Protein AF-A0AAD9IJ47-F1 (afdb_monomer)

Mean predicted aligned error: 5.25 Å

Solvent-accessible surface area (backbone atoms only — not comparable to full-atom values): 8311 Å² total; per-residue (Å²): 132,87,78,76,78,83,51,72,69,57,53,52,51,50,54,53,40,53,49,51,49,51,56,53,50,53,39,41,75,72,69,47,84,72,75,66,75,76,47,69,85,30,87,42,44,29,94,63,70,62,48,72,69,56,49,51,53,29,62,74,66,59,40,72,73,45,51,52,67,64,9,14,35,66,68,54,42,49,54,47,51,53,51,53,47,46,38,55,77,63,47,16,74,37,69,65,27,46,42,40,30,74,72,70,64,36,56,67,44,74,41,98,86,67,22,34,35,46,58,74,60,78,68,57,79,77,44,97,78,86,82,91,73,83,67,94,69,60,72,52

pLDDT: mean 90.76, std 8.67, range [43.16, 98.06]

Sequence (140 aa):
METQPPSADHIQSIQARDKFARELFARIDAGESPDLDQLRGVSGVRFEPTSWEELCSVIEDGSPEALARLGRSPMALKHYWDDLHRIKTELFVSMTDNLYARIFKLPTEAAEDGRERAIVPAEFHDKETIVWKANDYPYW

Secondary structure (DSSP, 8-state):
---PPPPHHHHHHHHHHHHHHHHHHHHHHTT----GGGGTTSTTB-SSPPPHHHHHHHHHH--HHHHTT--B-HHHHHHHHHHHHHIIIIIBS-HHHHHHHHTT---EEE-TTS-EEE---GGGTTS--------SS---

Radius of gyration: 18.35 Å; Cα contacts (8 Å, |Δi|>4): 137; chains: 1; bounding box: 40×39×40 Å

Organism: Prototheca wickerhamii (NCBI:txid3111)

Foldseek 3Di:
DDDDDDDPVRVVVLVVLVVVLVVVLVCVVVVDDDDPCVNVPHFQEDADAQDPVLVVVLVVVVDPVSVSVQHAHSVLVSVVVVVVCCCCPPAAVDVVQVCCCVFVVADWDQDPVRHTGGDDDPCNVVDDDDTDDDDPRHTD

Structure (mmCIF, N/CA/C/O backbone):
data_AF-A0AAD9IJ47-F1
#
_entry.id   AF-A0AAD9IJ47-F1
#
loop_
_atom_site.group_PDB
_atom_site.id
_atom_site.type_symbol
_atom_site.label_atom_id
_atom_site.label_alt_id
_atom_site.label_comp_id
_atom_site.label_asym_id
_atom_site.label_entity_id
_atom_site.label_seq_id
_atom_site.pdbx_PDB_ins_code
_atom_site.Cartn_x
_atom_site.Cartn_y
_atom_site.Cartn_z
_atom_site.occupancy
_atom_site.B_iso_or_equiv
_atom_site.auth_seq_id
_atom_site.auth_comp_id
_atom_site.auth_asym_id
_atom_site.auth_atom_id
_atom_site.pdbx_PDB_model_num
ATOM 1 N N . MET A 1 1 ? -22.842 -14.277 -7.985 1.00 43.94 1 MET A N 1
ATOM 2 C CA . MET A 1 1 ? -23.431 -13.146 -7.243 1.00 43.94 1 MET A CA 1
ATOM 3 C C . MET A 1 1 ? -22.858 -11.892 -7.879 1.00 43.94 1 MET A C 1
ATOM 5 O O . MET A 1 1 ? -21.651 -11.715 -7.809 1.00 43.94 1 MET A O 1
ATOM 9 N N . GLU A 1 2 ? -23.648 -11.132 -8.636 1.00 43.16 2 GLU A N 1
ATOM 10 C CA . GLU A 1 2 ? -23.153 -9.903 -9.274 1.00 43.16 2 GLU A CA 1
ATOM 11 C C . GLU A 1 2 ? -23.058 -8.809 -8.207 1.00 43.16 2 GLU A C 1
ATOM 13 O O . GLU A 1 2 ? -24.073 -8.364 -7.674 1.00 43.16 2 GLU A O 1
ATOM 18 N N . THR A 1 3 ? -21.838 -8.416 -7.841 1.00 58.44 3 THR A N 1
ATOM 19 C CA . THR A 1 3 ? -21.615 -7.266 -6.962 1.00 58.44 3 THR A CA 1
ATOM 20 C C . THR A 1 3 ? -21.948 -5.995 -7.733 1.00 58.44 3 THR A C 1
ATOM 22 O O . THR A 1 3 ? -21.272 -5.671 -8.712 1.00 58.44 3 THR A O 1
ATOM 25 N N . GLN A 1 4 ? -22.989 -5.274 -7.311 1.00 63.47 4 GLN A N 1
ATOM 26 C CA . GLN A 1 4 ? -23.229 -3.933 -7.835 1.00 63.47 4 GLN A CA 1
ATOM 27 C C . GLN A 1 4 ? -22.023 -3.044 -7.505 1.00 63.47 4 GLN A C 1
ATOM 29 O O . GLN A 1 4 ? -21.496 -3.122 -6.392 1.00 63.47 4 GLN A O 1
ATOM 34 N N . PRO A 1 5 ? -21.564 -2.208 -8.451 1.00 69.88 5 PRO A N 1
ATOM 35 C CA . PRO A 1 5 ? -20.486 -1.278 -8.171 1.00 69.88 5 PRO A CA 1
ATOM 36 C C . PRO A 1 5 ? -20.914 -0.297 -7.068 1.00 69.88 5 PRO A C 1
ATOM 38 O O . PRO A 1 5 ? -22.093 0.069 -6.997 1.00 69.88 5 PRO A O 1
ATOM 41 N N . PRO A 1 6 ? -19.976 0.150 -6.217 1.00 73.56 6 PRO A N 1
ATOM 42 C CA . PRO A 1 6 ? -20.276 1.123 -5.178 1.00 73.56 6 PRO A CA 1
ATOM 43 C C . PRO A 1 6 ? -20.849 2.409 -5.784 1.00 73.56 6 PRO A C 1
ATOM 45 O O . PRO A 1 6 ? -20.432 2.849 -6.859 1.00 73.56 6 PRO A O 1
ATOM 48 N N . SER A 1 7 ? -21.803 3.027 -5.084 1.00 81.81 7 SER A N 1
ATOM 49 C CA . SER A 1 7 ? -22.394 4.291 -5.524 1.00 81.81 7 SER A CA 1
ATOM 50 C C . SER A 1 7 ? -21.354 5.418 -5.543 1.00 81.81 7 SER A C 1
ATOM 52 O O . SER A 1 7 ? -20.368 5.398 -4.802 1.00 81.81 7 SER A O 1
ATOM 54 N N . ALA A 1 8 ? -21.589 6.442 -6.368 1.00 80.56 8 ALA A N 1
ATOM 55 C CA . ALA A 1 8 ? -20.713 7.613 -6.439 1.00 80.56 8 ALA A CA 1
ATOM 56 C C . ALA A 1 8 ? -20.549 8.303 -5.069 1.00 80.56 8 ALA A C 1
ATOM 58 O O . ALA A 1 8 ? -19.436 8.675 -4.700 1.00 80.56 8 ALA A O 1
ATOM 59 N N . ASP A 1 9 ? -21.629 8.389 -4.287 1.00 80.25 9 ASP A N 1
ATOM 60 C CA . ASP A 1 9 ? -21.614 8.960 -2.935 1.00 80.25 9 ASP A CA 1
ATOM 61 C C . ASP A 1 9 ? -20.731 8.146 -1.978 1.00 80.25 9 ASP A C 1
ATOM 63 O O . ASP A 1 9 ? -19.990 8.703 -1.164 1.00 80.25 9 ASP A O 1
ATOM 67 N N . HIS A 1 10 ? -20.757 6.815 -2.102 1.00 76.38 10 HIS A N 1
ATOM 68 C CA . HIS A 1 10 ? -19.907 5.929 -1.312 1.00 76.38 10 HIS A CA 1
ATOM 69 C C . HIS A 1 10 ? -18.422 6.126 -1.647 1.00 76.38 10 HIS A C 1
ATOM 71 O O . HIS A 1 10 ? -17.593 6.255 -0.745 1.00 76.38 10 HIS A O 1
ATOM 77 N N . ILE A 1 11 ? -18.087 6.232 -2.937 1.00 79.94 11 ILE A N 1
ATOM 78 C CA . ILE A 1 11 ? -16.715 6.492 -3.398 1.00 79.94 11 ILE A CA 1
ATOM 79 C C . ILE A 1 11 ? -16.213 7.844 -2.877 1.00 79.94 11 ILE A C 1
ATOM 81 O O . ILE A 1 11 ? -15.107 7.922 -2.341 1.00 79.94 11 ILE A O 1
ATOM 85 N N . GLN A 1 12 ? -17.023 8.902 -2.984 1.00 80.69 12 GLN A N 1
ATOM 86 C CA . GLN A 1 12 ? -16.654 10.230 -2.485 1.00 80.69 12 GLN A CA 1
ATOM 87 C C . GLN A 1 12 ? -16.429 10.232 -0.970 1.00 80.69 12 GLN A C 1
ATOM 89 O O . GLN A 1 12 ? -15.487 10.859 -0.486 1.00 80.69 12 GLN A O 1
ATOM 94 N N . SER A 1 13 ? -17.251 9.496 -0.214 1.00 79.19 13 SER A N 1
ATOM 95 C CA . SER A 1 13 ? -17.083 9.359 1.235 1.00 79.19 13 SER A CA 1
ATOM 96 C C . SER A 1 13 ? -15.749 8.705 1.605 1.00 79.19 13 SER A C 1
ATOM 98 O O . SER A 1 13 ? -15.061 9.195 2.503 1.00 79.19 13 SER A O 1
ATOM 100 N N . ILE A 1 14 ? -15.351 7.643 0.896 1.00 80.12 14 ILE A N 1
ATOM 101 C CA . ILE A 1 14 ? -14.050 6.988 1.098 1.00 80.12 14 ILE A CA 1
ATOM 102 C C . ILE A 1 14 ? -12.915 7.962 0.781 1.00 80.12 14 ILE A C 1
ATOM 104 O O . ILE A 1 14 ? -12.031 8.165 1.609 1.00 80.12 14 ILE A O 1
ATOM 108 N N . GLN A 1 15 ? -12.973 8.631 -0.373 1.00 84.12 15 GLN A N 1
ATOM 109 C CA . GLN A 1 15 ? -11.944 9.589 -0.786 1.00 84.12 15 GLN A CA 1
ATOM 110 C C . GLN A 1 15 ? -11.780 10.741 0.213 1.00 84.12 15 GLN A C 1
ATOM 112 O O . GLN A 1 15 ? -10.657 11.154 0.500 1.00 84.12 15 GLN A O 1
ATOM 117 N N . ALA A 1 16 ? -12.882 11.248 0.771 1.00 84.56 16 ALA A N 1
ATOM 118 C CA . ALA A 1 16 ? -12.843 12.290 1.790 1.00 84.56 16 ALA A CA 1
ATOM 119 C C . ALA A 1 16 ? -12.167 11.809 3.086 1.00 84.56 16 ALA A C 1
ATOM 121 O O . ALA A 1 16 ? -11.353 12.534 3.657 1.00 84.56 16 ALA A O 1
ATOM 122 N N . ARG A 1 17 ? -12.459 10.578 3.529 1.00 84.62 17 ARG A N 1
ATOM 123 C CA . ARG A 1 17 ? -11.834 9.971 4.719 1.00 84.62 17 ARG A CA 1
ATOM 124 C C . ARG A 1 17 ? -10.346 9.707 4.516 1.00 84.62 17 ARG A C 1
ATOM 126 O O . ARG A 1 17 ? -9.551 10.003 5.404 1.00 84.62 17 ARG A O 1
ATOM 133 N N . ASP A 1 18 ? -9.962 9.220 3.342 1.00 86.75 18 ASP A N 1
ATOM 134 C CA . ASP A 1 18 ? -8.557 8.990 3.003 1.00 86.75 18 ASP A CA 1
ATOM 135 C C . ASP A 1 18 ? -7.780 10.308 2.939 1.00 86.75 18 ASP A C 1
ATOM 137 O O . ASP A 1 18 ? -6.650 10.392 3.423 1.00 86.75 18 ASP A O 1
ATOM 141 N N . LYS A 1 19 ? -8.392 11.363 2.384 1.00 90.25 19 LYS A N 1
ATOM 142 C CA . LYS A 1 19 ? -7.810 12.709 2.380 1.00 90.25 19 LYS A CA 1
ATOM 143 C C . LYS A 1 19 ? -7.581 13.214 3.805 1.00 90.25 19 LYS A C 1
ATOM 145 O O . LYS A 1 19 ? -6.475 13.650 4.111 1.00 90.25 19 LYS A O 1
ATOM 150 N N . PHE A 1 20 ? -8.585 13.096 4.672 1.00 92.19 20 PHE A N 1
ATOM 151 C CA . PHE A 1 20 ? -8.467 13.469 6.081 1.00 92.19 20 PHE A CA 1
ATOM 152 C C . PHE A 1 20 ? -7.325 12.717 6.783 1.00 92.19 20 PHE A C 1
ATOM 154 O O . PHE A 1 20 ? -6.501 13.325 7.464 1.00 92.19 20 PHE A O 1
ATOM 161 N N . ALA A 1 21 ? -7.218 11.403 6.569 1.00 93.00 21 ALA A N 1
ATOM 162 C CA . ALA A 1 21 ? -6.145 10.606 7.155 1.00 93.00 21 ALA A CA 1
ATOM 163 C C . ALA A 1 21 ? -4.753 11.059 6.690 1.00 93.00 21 ALA A C 1
ATOM 165 O O . ALA A 1 21 ? -3.837 11.172 7.503 1.00 93.00 21 ALA A O 1
ATOM 166 N N . ARG A 1 22 ? -4.599 11.391 5.401 1.00 93.31 22 ARG A N 1
ATOM 167 C CA . ARG A 1 22 ? -3.346 11.939 4.855 1.00 93.31 22 ARG A CA 1
ATOM 168 C C . ARG A 1 22 ? -2.981 13.286 5.470 1.00 93.31 22 ARG A C 1
ATOM 170 O O . ARG A 1 22 ? -1.814 13.506 5.772 1.00 93.31 22 ARG A O 1
ATOM 177 N N . GLU A 1 23 ? -3.954 14.168 5.674 1.00 94.81 23 GLU A N 1
ATOM 178 C CA . GLU A 1 23 ? -3.733 15.458 6.341 1.00 94.81 23 GLU A CA 1
ATOM 179 C C . GLU A 1 23 ? -3.269 15.260 7.790 1.00 94.81 23 GLU A C 1
ATOM 181 O O . GLU A 1 23 ? -2.335 15.922 8.242 1.00 94.81 23 GLU A O 1
ATOM 186 N N . LEU A 1 24 ? -3.866 14.305 8.506 1.00 95.69 24 LEU A N 1
ATOM 187 C CA . LEU A 1 24 ? -3.464 13.970 9.869 1.00 95.69 24 LEU A CA 1
ATOM 188 C C . LEU A 1 24 ? -2.042 13.389 9.911 1.00 95.69 24 LEU A C 1
ATOM 190 O O . LEU A 1 24 ? -1.237 13.796 10.745 1.00 95.69 24 LEU A O 1
ATOM 194 N N . PHE A 1 25 ? -1.696 12.505 8.975 1.00 95.88 25 PHE A N 1
ATOM 195 C CA . PHE A 1 25 ? -0.343 11.962 8.843 1.00 95.88 25 PHE A CA 1
ATOM 196 C C . PHE A 1 25 ? 0.704 13.024 8.489 1.00 95.88 25 PHE A C 1
ATOM 198 O O . PHE A 1 25 ? 1.792 12.998 9.059 1.00 95.88 25 PHE A O 1
ATOM 205 N N . ALA A 1 26 ? 0.375 13.996 7.636 1.00 95.44 26 ALA A N 1
ATOM 206 C CA . ALA A 1 26 ? 1.279 15.100 7.310 1.00 95.44 26 ALA A CA 1
ATOM 207 C C . ALA A 1 26 ? 1.624 15.957 8.542 1.00 95.44 26 ALA A C 1
ATOM 209 O O . ALA A 1 26 ? 2.748 16.436 8.678 1.00 95.44 26 ALA A O 1
ATOM 210 N N . ARG A 1 27 ? 0.681 16.115 9.478 1.00 96.25 27 ARG A N 1
ATOM 211 C CA . ARG A 1 27 ? 0.933 16.796 10.758 1.00 96.25 27 ARG A CA 1
ATOM 212 C C . ARG A 1 27 ? 1.906 16.014 11.640 1.00 96.25 27 ARG A C 1
ATOM 214 O O . ARG A 1 27 ? 2.771 16.619 12.265 1.00 96.25 27 ARG A O 1
ATOM 221 N N . ILE A 1 28 ? 1.811 14.681 11.650 1.00 94.81 28 ILE A N 1
ATOM 222 C CA . ILE A 1 28 ? 2.789 13.820 12.339 1.00 94.81 28 ILE A CA 1
ATOM 223 C C . ILE A 1 28 ? 4.188 14.034 11.750 1.00 94.81 28 ILE A C 1
ATOM 225 O O . ILE A 1 28 ? 5.145 14.202 12.501 1.00 94.81 28 ILE A O 1
ATOM 229 N N . ASP A 1 29 ? 4.308 14.090 10.421 1.00 95.12 29 ASP A N 1
ATOM 230 C CA . ASP A 1 29 ? 5.594 14.338 9.749 1.00 95.12 29 ASP A CA 1
ATOM 231 C C . ASP A 1 29 ? 6.167 15.728 10.046 1.00 95.12 29 ASP A C 1
ATOM 233 O O . ASP A 1 29 ? 7.384 15.899 10.108 1.00 95.12 29 ASP A O 1
ATOM 237 N N . ALA A 1 30 ? 5.303 16.714 10.301 1.00 96.38 30 ALA A N 1
ATOM 238 C CA . ALA A 1 30 ? 5.697 18.040 10.773 1.00 96.38 30 ALA A CA 1
ATOM 239 C C . ALA A 1 30 ? 6.131 18.066 12.257 1.00 96.38 30 ALA A C 1
ATOM 241 O O . ALA A 1 30 ? 6.482 19.127 12.775 1.00 96.38 30 ALA A O 1
ATOM 242 N N . GLY A 1 31 ? 6.124 16.920 12.946 1.00 95.19 31 GLY A N 1
ATOM 243 C CA . GLY A 1 31 ? 6.489 16.795 14.357 1.00 95.19 31 GLY A CA 1
ATOM 244 C C . GLY A 1 31 ? 5.349 17.109 15.328 1.00 95.19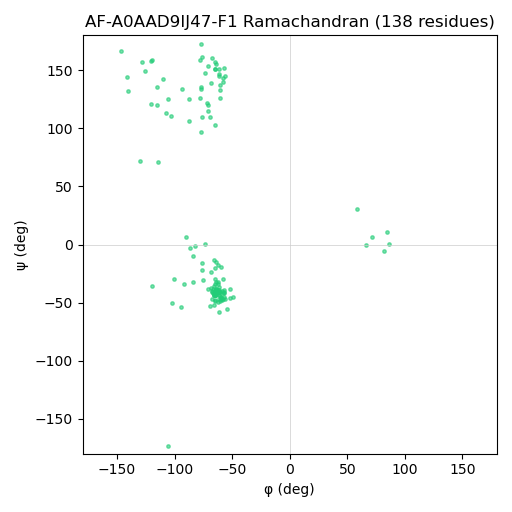 31 GLY A C 1
ATOM 245 O O . GLY A 1 31 ? 5.591 17.231 16.530 1.00 95.19 31 GLY A O 1
ATOM 246 N N . GLU A 1 32 ? 4.112 17.244 14.846 1.00 96.12 32 GLU A N 1
ATOM 247 C CA . GLU A 1 32 ? 2.947 17.377 15.719 1.00 96.12 32 GLU A CA 1
ATOM 248 C C . GLU A 1 32 ? 2.553 16.023 16.332 1.00 96.12 32 GLU A C 1
ATOM 250 O O . GLU A 1 32 ? 2.887 14.951 15.831 1.00 96.12 32 GLU A O 1
ATOM 255 N N . SER A 1 33 ? 1.779 16.062 17.418 1.00 92.75 33 SER A N 1
ATOM 256 C CA . SER A 1 33 ? 1.157 14.878 18.029 1.00 92.75 33 SER A CA 1
ATOM 257 C C . SER A 1 33 ? -0.368 14.966 17.913 1.00 92.75 33 SER A C 1
ATOM 259 O O . SER A 1 33 ? -1.038 15.262 18.905 1.00 92.75 33 SER A O 1
ATOM 261 N N . PRO A 1 34 ? -0.937 14.807 16.701 1.00 92.06 34 PRO A N 1
ATOM 262 C CA . PRO A 1 34 ? -2.380 14.818 16.521 1.00 92.06 34 PRO A CA 1
ATOM 263 C C . PRO A 1 34 ? -3.026 13.622 17.226 1.00 92.06 34 PRO A C 1
ATOM 265 O O . PRO A 1 34 ? -2.431 12.553 17.354 1.00 92.06 34 PRO A O 1
ATOM 268 N N . ASP A 1 35 ? -4.272 13.803 17.652 1.00 94.62 35 ASP A N 1
ATOM 269 C CA . ASP A 1 35 ? -5.071 12.723 18.217 1.00 94.62 35 ASP A CA 1
ATOM 270 C C . ASP A 1 35 ? -5.438 11.708 17.123 1.00 94.62 35 ASP A C 1
ATOM 272 O O . ASP A 1 35 ? -6.227 11.995 16.217 1.00 94.62 35 ASP A O 1
ATOM 276 N N . LEU A 1 36 ? -4.830 10.522 17.207 1.00 93.81 36 LEU A N 1
ATOM 277 C CA . LEU A 1 36 ? -5.028 9.451 16.240 1.00 93.81 36 LEU A CA 1
ATOM 278 C C . LEU A 1 36 ? -6.436 8.863 16.309 1.00 93.81 36 LEU A C 1
ATOM 280 O O . LEU A 1 36 ? -6.877 8.348 15.287 1.00 93.81 36 LEU A O 1
ATOM 284 N N . ASP A 1 37 ? -7.165 8.964 17.430 1.00 94.44 37 ASP A N 1
ATOM 285 C CA . ASP A 1 37 ? -8.526 8.414 17.551 1.00 94.44 37 ASP A CA 1
ATOM 286 C C . ASP A 1 37 ? -9.497 9.015 16.521 1.00 94.44 37 ASP A C 1
ATOM 288 O O . ASP A 1 37 ? -10.498 8.389 16.164 1.00 94.44 37 ASP A O 1
ATOM 292 N N . GLN A 1 38 ? -9.163 10.175 15.951 1.00 92.94 38 GLN A N 1
ATOM 293 C CA . GLN A 1 38 ? -9.899 10.782 14.840 1.00 92.94 38 GLN A CA 1
ATOM 294 C C . GLN A 1 38 ? -9.893 9.927 13.561 1.00 92.94 38 GLN A C 1
ATOM 296 O O . GLN A 1 38 ? -10.733 10.123 12.687 1.00 92.94 38 GLN A O 1
ATOM 301 N N . LEU A 1 39 ? -8.979 8.958 13.439 1.00 92.44 39 LEU A N 1
ATOM 302 C CA . LEU A 1 39 ? -8.908 8.025 12.311 1.00 92.44 39 LEU A CA 1
ATOM 303 C C . LEU A 1 39 ? -9.879 6.839 12.437 1.00 92.44 39 LEU A C 1
ATOM 305 O O . LEU A 1 39 ? -9.925 5.982 11.551 1.00 92.44 39 LEU A O 1
ATOM 309 N N . ARG A 1 40 ? -10.662 6.741 13.518 1.00 89.88 40 ARG A N 1
ATOM 310 C CA . ARG A 1 40 ? -11.666 5.677 13.661 1.00 89.88 40 ARG A CA 1
ATOM 311 C C . ARG A 1 40 ? -12.702 5.760 12.536 1.00 89.88 40 ARG A C 1
ATOM 313 O O . ARG A 1 40 ? -13.322 6.793 12.310 1.00 89.88 40 ARG A O 1
ATOM 320 N N . GLY A 1 41 ? -12.893 4.645 11.830 1.00 83.25 41 GLY A N 1
ATOM 321 C CA . GLY A 1 41 ? -13.800 4.557 10.679 1.00 83.25 41 GLY A CA 1
ATOM 322 C C . GLY A 1 41 ? -13.184 4.975 9.336 1.00 83.25 41 GLY A C 1
ATOM 323 O O . GLY A 1 41 ? -13.873 4.912 8.314 1.00 83.25 41 GLY A O 1
ATOM 324 N N . VAL A 1 42 ? -11.905 5.368 9.308 1.00 86.75 42 VAL A N 1
ATOM 325 C CA . VAL A 1 42 ? -11.128 5.456 8.062 1.00 86.75 42 VAL A CA 1
ATOM 326 C C . VAL A 1 42 ? -10.895 4.045 7.519 1.00 86.75 42 VAL A C 1
ATOM 328 O O . VAL A 1 42 ? -10.627 3.107 8.273 1.00 86.75 42 VAL A O 1
ATOM 331 N N . SER A 1 43 ? -11.0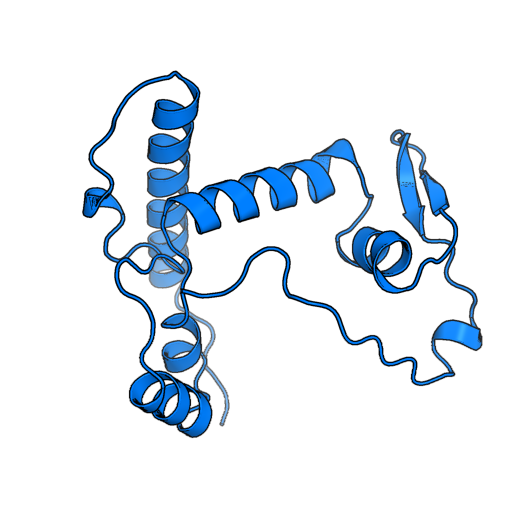09 3.891 6.199 1.00 82.38 43 SER A N 1
ATOM 332 C CA . SER A 1 43 ? -10.836 2.600 5.532 1.00 82.38 43 SER A CA 1
ATOM 333 C C . SER A 1 43 ? -9.436 2.037 5.776 1.00 82.38 43 SER A C 1
ATOM 335 O O . SER A 1 43 ? -8.437 2.744 5.647 1.00 82.38 43 SER A O 1
ATOM 337 N N . GLY A 1 44 ? -9.355 0.759 6.145 1.00 86.44 44 GLY A N 1
ATOM 338 C CA . GLY A 1 44 ? -8.084 0.091 6.411 1.00 86.44 44 GLY A CA 1
ATOM 339 C C . GLY A 1 44 ? -7.373 0.528 7.698 1.00 86.44 44 GLY A C 1
ATOM 340 O O . GLY A 1 44 ? -6.252 0.073 7.918 1.00 86.44 44 GLY A O 1
ATOM 341 N N . VAL A 1 45 ? -7.988 1.357 8.554 1.00 92.19 45 VAL A N 1
ATOM 342 C CA . VAL A 1 45 ? -7.481 1.668 9.902 1.00 92.19 45 VAL A CA 1
ATOM 343 C C . VAL A 1 45 ? -8.116 0.743 10.932 1.00 92.19 45 VAL A C 1
ATOM 345 O O . VAL A 1 45 ? -9.333 0.571 10.975 1.00 92.19 45 VAL A O 1
ATOM 348 N N . ARG A 1 46 ? -7.286 0.200 11.820 1.00 92.94 46 ARG A N 1
ATOM 349 C CA . ARG A 1 46 ? -7.705 -0.624 12.947 1.00 92.94 46 ARG A CA 1
ATOM 350 C C . ARG A 1 46 ? -6.865 -0.300 14.179 1.00 92.94 46 ARG A C 1
ATOM 352 O O . ARG A 1 46 ? -5.649 -0.215 14.090 1.00 92.94 46 ARG A O 1
ATOM 359 N N . PHE A 1 47 ? -7.514 -0.101 15.322 1.00 93.62 47 PHE A N 1
ATOM 360 C CA . PHE A 1 47 ? -6.830 0.271 16.570 1.00 93.62 47 PHE A CA 1
ATOM 361 C C . PHE A 1 47 ? -6.456 -0.942 17.414 1.00 93.62 47 PHE A C 1
ATOM 363 O O . PHE A 1 47 ? -5.393 -0.954 18.026 1.00 93.62 47 PHE A O 1
ATOM 370 N N . GLU A 1 48 ? -7.283 -1.983 17.379 1.00 92.94 48 GLU A N 1
ATOM 371 C CA . GLU A 1 48 ? -7.072 -3.199 18.160 1.00 92.94 48 GLU A CA 1
ATOM 372 C C . GLU A 1 48 ? -6.708 -4.370 17.260 1.00 92.94 48 GLU A C 1
ATOM 374 O O . GLU A 1 48 ? -7.288 -4.472 16.176 1.00 92.94 48 GLU A O 1
ATOM 379 N N . PRO A 1 49 ? -5.795 -5.261 17.677 1.00 92.75 49 PRO A N 1
ATOM 380 C CA . PRO A 1 49 ? -5.446 -6.410 16.864 1.00 92.75 49 PRO A CA 1
ATOM 381 C C . PRO A 1 49 ? -6.665 -7.266 16.515 1.00 92.75 49 PRO A C 1
ATOM 383 O O . PRO A 1 49 ? -7.600 -7.396 17.312 1.00 92.75 49 PRO A O 1
ATOM 386 N N . THR A 1 50 ? -6.678 -7.848 15.321 1.00 93.19 50 THR A N 1
ATOM 387 C CA . THR A 1 50 ? -7.722 -8.809 14.943 1.00 93.19 50 THR A CA 1
ATOM 388 C C . THR A 1 50 ? -7.503 -10.110 15.717 1.00 93.19 50 THR A C 1
ATOM 390 O O . THR A 1 50 ? -6.435 -10.716 15.621 1.00 93.19 50 THR A O 1
ATOM 393 N N . SER A 1 51 ? -8.496 -10.554 16.499 1.00 95.19 51 SER A N 1
ATOM 394 C CA . SER A 1 51 ? -8.389 -11.849 17.184 1.00 95.19 51 SER A CA 1
ATOM 395 C C . SER A 1 51 ? -8.417 -12.998 16.174 1.00 95.19 51 SER A C 1
ATOM 397 O O . SER A 1 51 ? -8.890 -12.845 15.046 1.00 95.19 51 SER A O 1
ATOM 399 N N . TRP A 1 52 ? -7.931 -14.172 16.578 1.00 95.75 52 TRP A N 1
ATOM 400 C CA . TRP A 1 52 ? -7.948 -15.344 15.704 1.00 95.75 52 TRP A CA 1
ATOM 401 C C . TRP A 1 52 ? -9.377 -15.746 15.310 1.00 95.75 52 TRP A C 1
ATOM 403 O O . TRP A 1 52 ? -9.644 -16.040 14.149 1.00 95.75 52 TRP A O 1
ATOM 413 N N . GLU A 1 53 ? -10.313 -15.688 16.256 1.00 97.19 53 GLU A N 1
ATOM 414 C CA . GLU A 1 53 ? -11.725 -16.006 16.037 1.00 97.19 53 GLU A CA 1
ATOM 415 C C . GLU A 1 53 ? -12.381 -15.023 15.062 1.00 97.19 53 GLU A C 1
ATOM 417 O O . GLU A 1 53 ? -13.110 -15.434 14.158 1.00 97.19 53 GLU A O 1
ATOM 422 N N . GLU A 1 54 ? -12.099 -13.725 15.213 1.00 94.88 54 GLU A N 1
ATOM 423 C CA . GLU A 1 54 ? -12.594 -12.705 14.290 1.00 94.88 54 GLU A CA 1
ATOM 424 C C . GLU A 1 54 ? -12.016 -12.899 12.887 1.00 94.88 54 GLU A C 1
ATOM 426 O O . GLU A 1 54 ? -12.758 -12.834 11.907 1.00 94.88 54 GLU A O 1
ATOM 431 N N . LEU A 1 55 ? -10.714 -13.184 12.780 1.00 95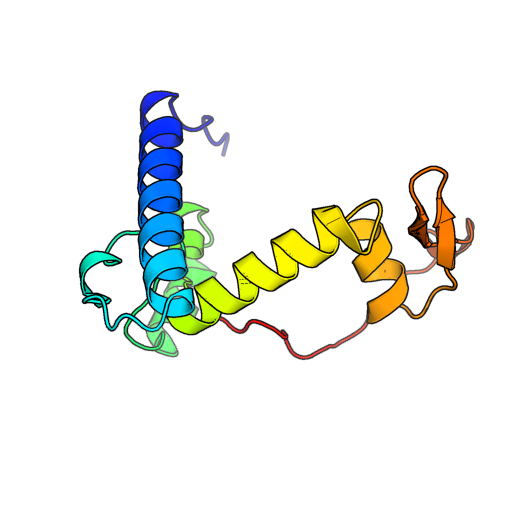.69 55 LEU A N 1
ATOM 432 C CA . LEU A 1 55 ? -10.059 -13.443 11.502 1.00 95.69 55 LEU A CA 1
ATOM 433 C C . LEU A 1 55 ? -10.691 -14.640 10.784 1.00 95.69 55 LEU A C 1
ATOM 435 O O . LEU A 1 55 ? -11.005 -14.534 9.599 1.00 95.69 55 LEU A O 1
ATOM 439 N N . CYS A 1 56 ? -10.913 -15.753 11.491 1.00 97.12 56 CYS A N 1
ATOM 440 C CA . CYS A 1 56 ? -11.606 -16.915 10.935 1.00 97.12 56 CYS A CA 1
ATOM 441 C C . CYS A 1 56 ? -12.993 -16.528 10.409 1.00 97.12 56 CYS A C 1
ATOM 443 O O . CYS A 1 56 ? -13.308 -16.832 9.262 1.00 97.12 56 CYS A O 1
ATOM 445 N N . SER A 1 57 ? -13.775 -15.779 11.192 1.00 96.62 57 SER A N 1
ATOM 446 C CA . SER A 1 57 ? -15.106 -15.322 10.778 1.00 96.62 57 SER A CA 1
ATOM 447 C C . SER A 1 57 ? -15.069 -14.408 9.546 1.00 96.62 57 SER A C 1
ATOM 449 O O . SER A 1 57 ? -15.925 -14.527 8.672 1.00 96.62 57 SER A O 1
ATOM 451 N N . VAL A 1 58 ? -14.083 -13.512 9.444 1.00 93.69 58 VAL A N 1
ATOM 452 C CA . VAL A 1 58 ? -13.901 -12.643 8.270 1.00 93.69 58 VAL A CA 1
ATOM 453 C C . VAL A 1 58 ? -13.557 -13.455 7.019 1.00 93.69 58 VAL A C 1
ATOM 455 O O . VAL A 1 58 ? -14.098 -13.180 5.949 1.00 93.69 58 VAL A O 1
ATOM 458 N N . ILE A 1 59 ? -12.663 -14.440 7.144 1.00 95.12 59 ILE A N 1
ATOM 459 C CA . ILE A 1 59 ? -12.243 -15.295 6.025 1.00 95.12 59 ILE A CA 1
ATOM 460 C C . ILE A 1 59 ? -13.397 -16.190 5.557 1.00 95.12 59 ILE A C 1
ATOM 462 O O . ILE A 1 59 ? -13.572 -16.360 4.353 1.00 95.12 59 ILE A O 1
ATOM 466 N N . GLU A 1 60 ? -14.179 -16.744 6.485 1.00 96.56 60 GLU A N 1
ATOM 467 C CA . GLU A 1 60 ? -15.352 -17.571 6.175 1.00 96.56 60 GLU A CA 1
ATOM 468 C C . GLU A 1 60 ? -16.453 -16.787 5.452 1.00 96.56 60 GLU A C 1
ATOM 470 O O . GLU A 1 60 ? -17.077 -17.319 4.536 1.00 96.56 60 GLU A O 1
ATOM 475 N N . ASP A 1 61 ? -16.678 -15.529 5.840 1.00 95.12 61 ASP A N 1
ATOM 476 C CA . ASP A 1 61 ? -17.606 -14.623 5.157 1.00 95.12 61 ASP A CA 1
ATOM 477 C C . ASP A 1 61 ? -17.109 -14.305 3.735 1.00 95.12 61 ASP A C 1
ATOM 479 O O . ASP A 1 61 ? -17.833 -14.475 2.752 1.00 95.12 61 ASP A O 1
ATOM 483 N N . GLY A 1 62 ? -15.849 -13.872 3.616 1.00 91.44 62 GLY A N 1
ATOM 484 C CA . GLY A 1 62 ? -15.186 -13.635 2.334 1.00 91.44 62 GLY A CA 1
ATOM 485 C C . GLY A 1 62 ? -15.755 -12.481 1.496 1.00 91.44 62 GLY A C 1
ATOM 486 O O . GLY A 1 62 ? -15.224 -12.211 0.416 1.00 91.44 62 GLY A O 1
ATOM 487 N N . SER A 1 63 ? -16.799 -11.777 1.955 1.00 90.69 63 SER A N 1
ATOM 488 C CA . SER A 1 63 ? -17.321 -10.598 1.260 1.00 90.69 63 SER A CA 1
ATOM 489 C C . SER A 1 63 ? -16.297 -9.453 1.231 1.00 90.69 63 SER A C 1
ATOM 491 O O . SER A 1 63 ? -15.480 -9.317 2.152 1.00 90.69 63 SER A O 1
ATOM 493 N N . PRO A 1 64 ? -16.329 -8.582 0.202 1.00 84.62 64 PRO A N 1
ATOM 494 C CA . PRO A 1 64 ? -15.500 -7.378 0.166 1.00 84.62 64 PRO A CA 1
ATOM 495 C C . PRO A 1 64 ? -15.639 -6.523 1.431 1.00 84.62 64 PRO A C 1
ATOM 497 O O . PRO A 1 64 ? -14.647 -6.006 1.940 1.00 84.62 64 PRO A O 1
ATOM 500 N N . GLU A 1 65 ? -16.854 -6.418 1.970 1.00 82.94 65 GLU A N 1
ATOM 501 C CA . GLU A 1 65 ? -17.158 -5.687 3.195 1.00 82.94 65 GLU A CA 1
ATOM 502 C C . GLU A 1 65 ? -16.501 -6.337 4.417 1.00 82.94 65 GLU A C 1
ATOM 504 O O . GLU A 1 65 ? -15.920 -5.635 5.247 1.00 82.94 65 GLU A O 1
ATOM 509 N N . ALA A 1 66 ? -16.548 -7.670 4.526 1.00 87.94 66 ALA A N 1
ATOM 510 C CA . ALA A 1 66 ? -15.893 -8.385 5.612 1.00 87.94 66 ALA A CA 1
ATOM 511 C C . ALA A 1 66 ? -14.371 -8.239 5.547 1.00 87.94 66 ALA A C 1
ATOM 513 O O . ALA A 1 66 ? -13.759 -7.898 6.560 1.00 87.94 66 ALA A O 1
ATOM 514 N N . LEU A 1 67 ? -13.775 -8.438 4.369 1.00 88.88 67 LEU A N 1
ATOM 515 C CA . LEU A 1 67 ? -12.331 -8.324 4.150 1.00 88.88 67 LEU A CA 1
ATOM 516 C C . LEU A 1 67 ? -11.821 -6.894 4.373 1.00 88.88 67 LEU A C 1
ATOM 518 O O . LEU A 1 67 ? -10.717 -6.715 4.883 1.00 88.88 67 LEU A O 1
ATOM 522 N N . ALA A 1 68 ? -12.633 -5.874 4.076 1.00 82.81 68 ALA A N 1
ATOM 523 C CA . ALA A 1 68 ? -12.296 -4.474 4.338 1.00 82.81 68 ALA A CA 1
ATOM 524 C C . ALA A 1 68 ? -12.151 -4.142 5.838 1.00 82.81 68 ALA A C 1
ATOM 526 O O . ALA A 1 68 ? -11.572 -3.109 6.180 1.00 82.81 68 ALA A O 1
ATOM 527 N N . ARG A 1 69 ? -12.634 -5.011 6.743 1.00 85.62 69 ARG A N 1
ATOM 528 C CA . ARG A 1 69 ? -12.427 -4.879 8.199 1.00 85.62 69 ARG A CA 1
ATOM 529 C C . ARG A 1 69 ? -11.018 -5.273 8.648 1.00 85.62 69 ARG A C 1
ATOM 531 O O . ARG A 1 69 ? -10.620 -4.928 9.763 1.00 85.62 69 ARG A O 1
ATOM 538 N N . LEU A 1 70 ? -10.261 -5.977 7.803 1.00 91.38 70 LEU A N 1
ATOM 539 C CA . LEU A 1 70 ? -8.849 -6.261 8.048 1.00 91.38 70 LEU A CA 1
ATOM 540 C C . LEU A 1 70 ? -8.046 -4.996 7.740 1.00 91.38 70 LEU A C 1
ATOM 542 O O . LEU A 1 70 ? -7.745 -4.669 6.592 1.00 91.38 70 LEU A O 1
ATOM 546 N N . GLY A 1 71 ? -7.748 -4.248 8.797 1.00 92.94 71 GLY A N 1
ATOM 547 C CA . GLY A 1 71 ? -7.025 -2.986 8.724 1.00 92.94 71 GLY A CA 1
ATOM 548 C C . GLY A 1 71 ? -5.586 -3.099 9.207 1.00 92.94 71 GLY A C 1
ATOM 549 O O . GLY A 1 71 ? -5.074 -4.175 9.498 1.00 92.94 71 GLY A O 1
ATOM 550 N N . ARG A 1 72 ? -4.924 -1.953 9.291 1.00 94.94 72 ARG A N 1
ATOM 551 C CA . ARG A 1 72 ? -3.595 -1.765 9.873 1.00 94.94 72 ARG A CA 1
ATOM 552 C C . ARG A 1 72 ? -3.702 -0.784 11.029 1.00 94.94 72 ARG A C 1
ATOM 554 O O . ARG A 1 72 ? -4.610 0.047 11.044 1.00 94.94 72 ARG A O 1
ATOM 561 N N . SER A 1 73 ? -2.736 -0.815 11.944 1.00 95.06 73 SER A N 1
ATOM 562 C CA . SER A 1 73 ? -2.601 0.268 12.917 1.00 95.06 73 SER A CA 1
ATOM 563 C C . SER A 1 73 ? -2.423 1.609 12.190 1.00 95.06 73 SER A C 1
ATOM 565 O O . SER A 1 73 ? -1.887 1.624 11.075 1.00 95.06 73 SER A O 1
ATOM 567 N N . PRO A 1 74 ? -2.836 2.745 12.784 1.00 94.94 74 PRO A N 1
ATOM 568 C CA . PRO A 1 74 ? -2.700 4.053 12.146 1.00 94.94 74 PRO A CA 1
ATOM 569 C C . PRO A 1 74 ? -1.296 4.327 11.590 1.00 94.94 74 PRO A C 1
ATOM 571 O O . PRO A 1 74 ? -1.145 4.726 10.437 1.00 94.94 74 PRO A O 1
ATOM 574 N N . MET A 1 75 ? -0.256 4.027 12.374 1.00 94.75 75 MET A N 1
ATOM 575 C CA . MET A 1 75 ? 1.131 4.235 11.952 1.00 94.75 75 MET A CA 1
ATOM 576 C C . MET A 1 75 ? 1.572 3.249 10.868 1.00 94.75 75 MET A C 1
ATOM 578 O O . MET A 1 75 ? 2.260 3.643 9.930 1.00 94.75 75 MET A O 1
ATOM 582 N N . ALA A 1 76 ? 1.144 1.985 10.937 1.00 95.06 76 ALA A N 1
ATOM 583 C CA . ALA A 1 76 ? 1.435 1.021 9.878 1.00 95.06 76 ALA A CA 1
ATOM 584 C C . ALA A 1 76 ? 0.748 1.400 8.555 1.00 95.06 76 ALA A C 1
ATOM 586 O O . ALA A 1 76 ? 1.336 1.219 7.489 1.00 95.06 76 ALA A O 1
ATOM 587 N N . LEU A 1 77 ? -0.465 1.967 8.606 1.00 94.50 77 LEU A N 1
ATOM 588 C CA . LEU A 1 77 ? -1.142 2.489 7.420 1.00 94.50 77 LEU A CA 1
ATOM 589 C C . LEU A 1 77 ? -0.398 3.690 6.829 1.00 94.50 77 LEU A C 1
ATOM 591 O O . LEU A 1 77 ? -0.210 3.732 5.614 1.00 94.50 77 LEU A O 1
ATOM 595 N N . LYS A 1 78 ? 0.063 4.624 7.673 1.00 95.12 78 LYS A N 1
ATOM 596 C CA . LYS A 1 78 ? 0.902 5.746 7.237 1.00 95.12 78 LYS A CA 1
ATOM 597 C C . LYS A 1 78 ? 2.137 5.247 6.489 1.00 95.12 78 LYS A C 1
ATOM 599 O O . LYS A 1 78 ? 2.326 5.597 5.330 1.00 95.12 78 LYS A O 1
ATOM 604 N N . HIS A 1 79 ? 2.921 4.367 7.115 1.00 95.62 79 HIS A N 1
ATOM 605 C CA . HIS A 1 79 ? 4.130 3.811 6.501 1.00 95.62 79 HIS A CA 1
ATOM 606 C C . HIS A 1 79 ? 3.838 3.097 5.178 1.00 95.62 79 HIS A C 1
ATOM 608 O O . HIS A 1 79 ? 4.560 3.289 4.202 1.00 95.62 79 HIS A O 1
ATOM 614 N N . TYR A 1 80 ? 2.753 2.320 5.121 1.00 95.00 80 TYR A N 1
ATOM 615 C CA . TYR A 1 80 ? 2.308 1.686 3.884 1.00 95.00 80 TYR A CA 1
ATOM 616 C C . TYR A 1 80 ? 1.999 2.711 2.787 1.00 95.00 80 TYR A C 1
ATOM 618 O O . TYR A 1 80 ? 2.412 2.526 1.644 1.00 95.00 80 TYR A O 1
ATOM 626 N N . TRP A 1 81 ? 1.282 3.791 3.105 1.00 94.62 81 TRP A N 1
ATOM 627 C CA . TRP A 1 81 ? 0.939 4.825 2.129 1.00 94.62 81 TRP A CA 1
ATOM 628 C C . TRP A 1 81 ? 2.140 5.636 1.657 1.00 94.62 81 TRP A C 1
ATOM 630 O O . TRP A 1 81 ? 2.187 5.958 0.468 1.00 94.62 81 TRP A O 1
ATOM 640 N N . ASP A 1 82 ? 3.089 5.933 2.540 1.00 94.81 82 ASP A N 1
ATOM 641 C CA . ASP A 1 82 ? 4.314 6.656 2.195 1.00 94.81 82 ASP A CA 1
ATOM 642 C C . ASP A 1 82 ? 5.172 5.831 1.231 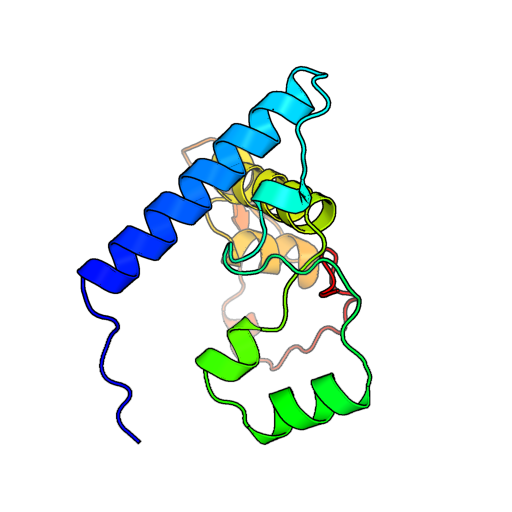1.00 94.81 82 ASP A C 1
ATOM 644 O O . ASP A 1 82 ? 5.560 6.311 0.165 1.00 94.81 82 ASP A O 1
ATOM 648 N N . ASP A 1 83 ? 5.396 4.552 1.542 1.00 94.94 83 ASP A N 1
ATOM 649 C CA . ASP A 1 83 ? 6.147 3.668 0.653 1.00 94.94 83 ASP A CA 1
ATOM 650 C C . ASP A 1 83 ? 5.400 3.392 -0.652 1.00 94.94 83 ASP A C 1
ATOM 652 O O . ASP A 1 83 ? 6.014 3.379 -1.718 1.00 94.94 83 ASP A O 1
ATOM 656 N N . LEU A 1 84 ? 4.076 3.206 -0.607 1.00 93.88 84 LEU A N 1
ATOM 657 C CA . LEU A 1 84 ? 3.267 3.040 -1.813 1.00 93.88 84 LEU A CA 1
ATOM 658 C C . LEU A 1 84 ? 3.369 4.268 -2.721 1.00 93.88 84 LEU A C 1
ATOM 660 O O . LEU A 1 84 ? 3.438 4.116 -3.942 1.00 93.88 84 LEU A O 1
ATOM 664 N N . HIS A 1 85 ? 3.351 5.469 -2.135 1.00 93.62 85 HIS A N 1
ATOM 665 C CA . HIS A 1 85 ? 3.537 6.713 -2.869 1.00 93.62 85 HIS A CA 1
ATOM 666 C C . HIS A 1 85 ? 4.918 6.730 -3.514 1.00 93.62 85 HIS A C 1
ATOM 668 O O . HIS A 1 85 ? 4.993 6.731 -4.739 1.00 93.62 85 HIS A O 1
ATOM 674 N N . ARG A 1 86 ? 5.978 6.598 -2.708 1.00 95.12 86 ARG A N 1
ATOM 675 C CA . ARG A 1 86 ? 7.373 6.582 -3.161 1.00 95.12 86 ARG A CA 1
ATOM 676 C C . ARG A 1 86 ? 7.613 5.573 -4.284 1.00 95.12 86 ARG A C 1
ATOM 678 O O . ARG A 1 86 ? 8.209 5.902 -5.304 1.00 95.12 86 ARG A O 1
ATOM 685 N N . ILE A 1 87 ? 7.100 4.348 -4.151 1.00 95.00 87 ILE A N 1
ATOM 686 C CA . ILE A 1 87 ? 7.224 3.317 -5.190 1.00 95.00 87 ILE A CA 1
ATOM 687 C C . ILE A 1 87 ? 6.596 3.785 -6.503 1.00 95.00 87 ILE A C 1
ATOM 689 O O . ILE A 1 87 ? 7.217 3.648 -7.554 1.00 95.00 87 ILE A O 1
ATOM 693 N N . LYS A 1 88 ? 5.376 4.328 -6.449 1.00 90.81 88 LYS A N 1
ATOM 694 C CA . LYS A 1 88 ? 4.615 4.713 -7.641 1.00 90.81 88 LYS A CA 1
ATOM 695 C C . LYS A 1 88 ? 5.107 6.000 -8.290 1.00 90.81 88 LYS A C 1
ATOM 697 O O . LYS A 1 88 ? 4.928 6.140 -9.495 1.00 90.81 88 LYS A O 1
ATOM 702 N N . THR A 1 89 ? 5.647 6.944 -7.528 1.00 92.62 89 THR A N 1
ATOM 703 C CA . THR A 1 89 ? 6.026 8.268 -8.043 1.00 92.62 89 THR A CA 1
ATOM 704 C C . THR A 1 89 ? 7.512 8.407 -8.319 1.00 92.62 89 THR A C 1
ATOM 706 O O . THR A 1 89 ? 7.871 9.154 -9.222 1.00 92.62 89 THR A O 1
ATOM 709 N N . GLU A 1 90 ? 8.367 7.689 -7.591 1.00 95.56 90 GLU A N 1
ATOM 710 C CA . GLU A 1 90 ? 9.815 7.921 -7.619 1.00 95.56 90 GLU A CA 1
ATOM 711 C C . GLU A 1 90 ? 10.620 6.711 -8.087 1.00 95.56 90 GLU A C 1
ATOM 713 O O . GLU A 1 90 ? 11.642 6.889 -8.739 1.00 95.56 90 GLU A O 1
ATOM 718 N N . LEU A 1 91 ? 10.203 5.4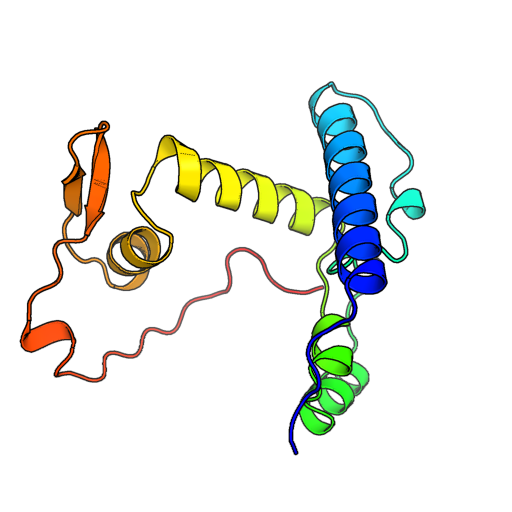87 -7.749 1.00 96.75 91 LEU A N 1
ATOM 719 C CA . LEU A 1 91 ? 11.084 4.321 -7.903 1.00 96.75 91 LEU A CA 1
ATOM 720 C C . LEU A 1 91 ? 10.771 3.475 -9.125 1.00 96.75 91 LEU A C 1
ATOM 722 O O . LEU A 1 91 ? 11.677 3.135 -9.873 1.00 96.75 91 LEU A O 1
ATOM 726 N N . PHE A 1 92 ? 9.506 3.105 -9.313 1.00 97.62 92 PHE A N 1
ATOM 727 C CA . PHE A 1 92 ? 9.106 2.141 -10.329 1.00 97.62 92 PHE A CA 1
ATOM 728 C C . PHE A 1 92 ? 8.026 2.717 -11.232 1.00 97.62 92 PHE A C 1
ATOM 730 O O . PHE A 1 92 ? 7.173 3.498 -10.801 1.00 97.62 92 PHE A O 1
ATOM 737 N N . VAL A 1 93 ? 8.028 2.280 -12.491 1.00 96.38 93 VAL A N 1
ATOM 738 C CA . VAL A 1 93 ? 6.990 2.652 -13.461 1.00 96.38 93 VAL A CA 1
ATOM 739 C C . VAL A 1 93 ? 5.610 2.166 -12.998 1.00 96.38 93 VAL A C 1
ATOM 741 O O . VAL A 1 93 ? 4.615 2.877 -13.161 1.00 96.38 93 VAL A O 1
ATOM 744 N N . SER A 1 94 ? 5.544 0.989 -12.367 1.00 95.00 94 SER A N 1
ATOM 745 C CA . SER A 1 94 ? 4.321 0.428 -11.793 1.00 95.00 94 SER A CA 1
ATOM 746 C C . SER A 1 94 ? 4.578 -0.403 -10.528 1.00 95.00 94 SER A C 1
ATOM 748 O O . SER A 1 94 ? 5.700 -0.816 -10.232 1.00 95.00 94 SER A O 1
ATOM 750 N N . MET A 1 95 ? 3.508 -0.717 -9.787 1.00 94.75 95 MET A N 1
ATOM 751 C CA . MET A 1 95 ? 3.595 -1.681 -8.679 1.00 94.75 95 MET A CA 1
ATOM 752 C C . MET A 1 95 ? 3.993 -3.078 -9.155 1.00 94.75 95 MET A C 1
ATOM 754 O O . MET A 1 95 ? 4.660 -3.800 -8.419 1.00 94.75 95 MET A O 1
ATOM 758 N N . THR A 1 96 ? 3.592 -3.454 -10.368 1.00 94.75 96 THR A N 1
ATOM 759 C CA . THR A 1 96 ? 3.931 -4.743 -10.968 1.00 94.75 96 THR A CA 1
ATOM 760 C C . THR A 1 96 ? 5.436 -4.845 -11.218 1.00 94.75 96 THR A C 1
ATOM 762 O O . THR A 1 96 ? 6.039 -5.843 -10.832 1.00 94.75 96 THR A O 1
ATOM 765 N N . ASP A 1 97 ? 6.066 -3.787 -11.742 1.00 96.69 97 ASP A N 1
ATOM 766 C CA . ASP A 1 97 ? 7.527 -3.710 -11.907 1.00 96.69 97 ASP A CA 1
ATOM 767 C C . ASP A 1 9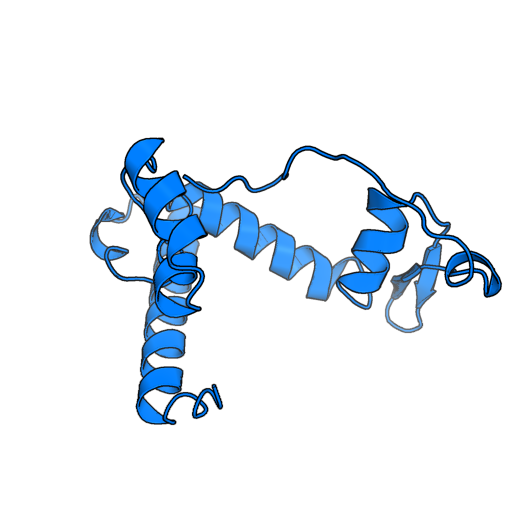7 ? 8.253 -3.843 -10.564 1.00 96.69 97 ASP A C 1
ATOM 769 O O . ASP A 1 97 ? 9.173 -4.648 -10.422 1.00 96.69 97 ASP A O 1
ATOM 773 N N . ASN A 1 98 ? 7.777 -3.122 -9.543 1.00 96.31 98 ASN A N 1
ATOM 774 C CA . ASN A 1 98 ? 8.303 -3.237 -8.184 1.00 96.31 98 ASN A CA 1
ATOM 775 C C . ASN A 1 98 ? 8.216 -4.678 -7.652 1.00 96.31 98 ASN A C 1
ATOM 777 O O . ASN A 1 98 ? 9.153 -5.154 -7.011 1.00 96.31 98 ASN A O 1
ATOM 781 N N . LEU A 1 99 ? 7.110 -5.389 -7.902 1.00 94.69 99 LEU A N 1
ATOM 782 C CA . LEU A 1 99 ? 6.955 -6.782 -7.477 1.00 94.69 99 LEU A CA 1
ATOM 783 C C . LEU A 1 99 ? 7.920 -7.708 -8.230 1.00 94.69 99 LEU A C 1
ATOM 785 O O . LEU A 1 99 ? 8.614 -8.500 -7.590 1.00 94.69 99 LEU A O 1
ATOM 789 N N . TYR A 1 100 ? 8.026 -7.584 -9.553 1.00 95.69 100 TYR A N 1
ATOM 790 C CA . TYR A 1 100 ? 8.970 -8.368 -10.355 1.00 95.69 100 TYR A CA 1
ATOM 791 C C . TYR A 1 100 ? 10.420 -8.174 -9.910 1.00 95.69 100 TYR A C 1
ATOM 793 O O . TYR A 1 100 ? 11.131 -9.152 -9.668 1.00 95.69 100 TYR A O 1
ATOM 801 N N . ALA A 1 101 ? 10.833 -6.929 -9.701 1.00 96.25 101 ALA A N 1
ATOM 802 C CA . ALA A 1 101 ? 12.182 -6.614 -9.258 1.00 96.25 101 ALA A CA 1
ATOM 803 C C . ALA A 1 101 ? 12.439 -7.068 -7.812 1.00 96.25 101 ALA A C 1
ATOM 805 O O . ALA A 1 101 ? 13.395 -7.788 -7.519 1.00 96.25 101 ALA A O 1
ATOM 806 N N . ARG A 1 102 ? 11.582 -6.678 -6.859 1.00 94.62 102 ARG A N 1
ATOM 807 C CA . ARG A 1 102 ? 11.878 -6.866 -5.428 1.00 94.62 102 ARG A CA 1
ATOM 808 C C . ARG A 1 102 ? 11.523 -8.247 -4.900 1.00 94.62 102 ARG A C 1
ATOM 810 O O . ARG A 1 102 ? 12.214 -8.712 -3.988 1.00 94.62 102 ARG A O 1
ATOM 817 N N . ILE A 1 103 ? 10.478 -8.884 -5.424 1.00 93.81 103 ILE A N 1
ATOM 818 C CA . ILE A 1 103 ? 10.000 -10.194 -4.957 1.00 93.81 103 ILE A CA 1
ATOM 819 C C . ILE A 1 103 ? 10.608 -11.307 -5.797 1.00 93.81 103 ILE A C 1
ATOM 821 O O . ILE A 1 103 ? 11.257 -12.193 -5.247 1.00 93.81 103 ILE A O 1
ATOM 825 N N . PHE A 1 104 ? 10.456 -11.219 -7.118 1.00 93.62 104 PHE A N 1
ATOM 826 C CA . PHE A 1 104 ? 10.921 -12.252 -8.046 1.00 93.62 104 PHE A CA 1
ATOM 827 C C . PHE A 1 104 ? 12.383 -12.080 -8.474 1.00 93.62 104 PHE A C 1
ATOM 829 O O . PHE A 1 104 ? 12.919 -12.949 -9.155 1.00 93.62 104 PHE A O 1
ATOM 836 N N . LYS A 1 105 ? 13.045 -11.002 -8.025 1.00 94.25 105 LYS A N 1
ATOM 837 C CA . LYS A 1 105 ? 14.472 -10.729 -8.266 1.00 94.25 105 LYS A CA 1
ATOM 838 C C . LYS A 1 105 ? 14.829 -10.656 -9.752 1.00 94.25 105 LYS A C 1
ATOM 840 O O . LYS A 1 105 ? 15.949 -10.989 -10.132 1.00 94.25 105 LYS A O 1
ATOM 845 N N . LEU A 1 106 ? 13.879 -10.217 -10.578 1.00 95.81 106 LEU A N 1
ATOM 846 C CA . LEU A 1 106 ? 14.114 -9.977 -11.996 1.00 95.81 106 LEU A CA 1
ATOM 847 C C . LEU A 1 106 ? 14.946 -8.697 -12.192 1.00 95.81 106 LEU A C 1
ATOM 849 O O . LEU A 1 106 ? 14.834 -7.771 -11.383 1.00 95.81 106 LEU A O 1
ATOM 853 N N . PRO A 1 107 ? 15.795 -8.638 -13.233 1.00 97.31 107 PRO A N 1
ATOM 854 C CA . PRO A 1 107 ? 16.581 -7.446 -13.527 1.00 97.31 107 PRO A CA 1
ATOM 855 C C . PRO A 1 107 ? 15.687 -6.262 -13.917 1.00 97.31 107 PRO A C 1
ATOM 857 O O . PRO A 1 107 ? 14.560 -6.442 -14.382 1.00 97.31 107 PRO A O 1
ATOM 860 N N . THR A 1 108 ? 16.211 -5.048 -13.750 1.00 98.06 108 THR A N 1
ATOM 861 C CA . THR A 1 108 ? 15.530 -3.798 -14.103 1.00 98.06 108 THR A CA 1
ATOM 862 C C . THR A 1 108 ? 16.323 -2.989 -15.125 1.00 98.06 108 THR A C 1
ATOM 864 O O . THR A 1 108 ? 17.536 -3.147 -15.272 1.00 98.06 108 THR A O 1
ATOM 867 N N . GLU A 1 109 ? 15.618 -2.110 -15.828 1.00 97.81 109 GLU A N 1
ATOM 868 C CA . GLU A 1 109 ? 16.170 -1.068 -16.691 1.00 97.81 109 GLU A CA 1
ATOM 869 C C . GLU A 1 109 ? 15.572 0.298 -16.334 1.00 97.81 109 GLU A C 1
ATOM 871 O O . GLU A 1 109 ? 14.485 0.385 -15.757 1.00 97.81 109 GLU A O 1
ATOM 876 N N . ALA A 1 110 ? 16.280 1.374 -16.679 1.00 97.56 110 ALA A N 1
ATOM 877 C CA . ALA A 1 110 ? 15.763 2.728 -16.523 1.00 97.56 110 ALA A CA 1
ATOM 878 C C . ALA A 1 110 ? 14.772 3.048 -17.653 1.00 97.56 110 ALA A C 1
ATOM 880 O O . ALA A 1 110 ? 15.106 2.934 -18.833 1.00 97.56 110 ALA A O 1
ATOM 881 N N . ALA A 1 111 ? 13.563 3.469 -17.291 1.00 96.06 111 ALA A N 1
ATOM 882 C CA . ALA A 1 111 ? 12.578 3.997 -18.223 1.00 96.06 111 ALA A CA 1
ATOM 883 C C . ALA A 1 111 ? 12.904 5.446 -18.632 1.00 96.06 111 ALA A C 1
ATOM 885 O O . ALA A 1 111 ? 13.796 6.087 -18.077 1.00 96.06 111 ALA A O 1
ATOM 886 N N . GLU A 1 112 ? 12.151 5.983 -19.597 1.00 95.38 112 GLU A N 1
ATOM 887 C CA . GLU A 1 112 ? 12.340 7.347 -20.124 1.00 95.38 112 GLU A CA 1
ATOM 888 C C . GLU A 1 112 ? 12.238 8.441 -19.049 1.00 95.38 112 GLU A C 1
ATOM 890 O O . GLU A 1 112 ? 12.884 9.480 -19.158 1.00 95.38 112 GLU A O 1
ATOM 895 N N . ASP A 1 113 ? 11.450 8.204 -18.001 1.00 94.50 113 ASP A N 1
ATOM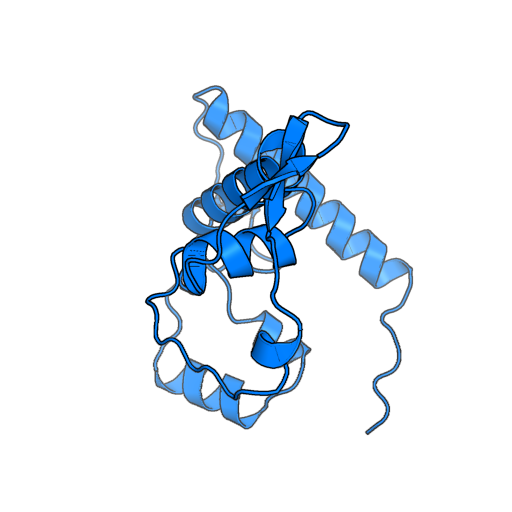 896 C CA . ASP A 1 113 ? 11.276 9.111 -16.864 1.00 94.50 113 ASP A CA 1
ATOM 897 C C . ASP A 1 113 ? 12.279 8.866 -15.721 1.00 94.50 113 ASP A C 1
ATOM 899 O O . ASP A 1 113 ? 12.173 9.483 -14.662 1.00 94.50 113 ASP A O 1
ATOM 903 N N . GLY A 1 114 ? 13.252 7.972 -15.926 1.00 95.31 114 GLY A N 1
ATOM 904 C CA . GLY A 1 114 ? 14.289 7.615 -14.960 1.00 95.31 114 GLY A CA 1
ATOM 905 C C . GLY A 1 114 ? 13.871 6.590 -13.902 1.00 95.31 114 GLY A C 1
ATOM 906 O O . GLY A 1 114 ? 14.733 6.148 -13.143 1.00 95.31 114 GLY A O 1
ATOM 907 N N . ARG A 1 115 ? 12.594 6.183 -13.846 1.00 97.38 115 ARG A N 1
ATOM 908 C CA . ARG A 1 115 ? 12.122 5.141 -12.917 1.00 97.38 115 ARG A CA 1
ATOM 909 C C . ARG A 1 115 ? 12.486 3.747 -13.417 1.00 97.38 115 ARG A C 1
ATOM 911 O O . ARG A 1 115 ? 12.697 3.527 -14.608 1.00 97.38 115 ARG A O 1
ATOM 918 N N . GLU A 1 116 ? 12.523 2.779 -12.512 1.00 97.94 116 GLU A N 1
ATOM 919 C CA . GLU A 1 116 ? 12.838 1.391 -12.832 1.00 97.94 116 GLU A CA 1
ATOM 920 C C . GLU A 1 116 ? 11.644 0.669 -13.476 1.00 97.94 116 GLU A C 1
ATOM 922 O O . GLU A 1 116 ? 10.505 0.711 -12.991 1.00 97.94 116 GLU A O 1
ATOM 927 N N . ARG A 1 117 ? 11.925 -0.047 -14.564 1.00 97.88 117 ARG A N 1
ATOM 928 C CA . ARG A 1 117 ? 11.032 -1.009 -15.213 1.00 97.88 117 ARG A CA 1
ATOM 929 C C . ARG A 1 117 ? 11.640 -2.399 -15.095 1.00 97.88 117 ARG A C 1
ATOM 931 O O . ARG A 1 117 ? 12.837 -2.565 -15.316 1.00 97.88 117 ARG A O 1
ATOM 938 N N . ALA A 1 118 ? 10.839 -3.400 -14.749 1.00 97.38 118 ALA A N 1
ATOM 939 C CA . ALA A 1 118 ? 11.322 -4.772 -14.689 1.00 97.38 118 ALA A CA 1
ATOM 940 C C . ALA A 1 118 ? 11.447 -5.360 -16.100 1.00 97.38 118 ALA A C 1
ATOM 942 O O . ALA A 1 118 ? 10.541 -5.234 -16.924 1.00 97.38 118 ALA A O 1
ATOM 943 N N . ILE A 1 119 ? 12.552 -6.053 -16.363 1.00 97.25 119 ILE A N 1
ATOM 944 C CA . ILE A 1 119 ? 12.736 -6.837 -17.582 1.00 97.25 119 ILE A CA 1
ATOM 945 C C . ILE A 1 119 ? 12.160 -8.224 -17.306 1.00 97.25 119 ILE A C 1
ATOM 947 O O . ILE A 1 119 ? 12.746 -9.016 -16.565 1.00 97.25 119 ILE A O 1
ATOM 951 N N . VAL A 1 120 ? 10.995 -8.509 -17.888 1.00 94.19 120 VAL A N 1
ATOM 952 C CA . VAL A 1 120 ? 10.274 -9.771 -17.686 1.00 94.19 120 VAL A CA 1
ATOM 953 C C . VAL A 1 120 ? 10.472 -10.672 -18.909 1.00 94.19 120 VAL A C 1
ATOM 955 O O . VAL A 1 120 ? 9.956 -10.351 -19.981 1.00 94.19 120 VAL A O 1
ATOM 958 N N . PRO A 1 121 ? 11.220 -11.787 -18.791 1.00 91.50 121 PRO A N 1
ATOM 959 C CA . PRO A 1 121 ? 11.352 -12.758 -19.875 1.00 91.50 121 PRO A CA 1
ATOM 960 C C . PRO A 1 121 ? 9.993 -13.369 -20.226 1.00 91.50 121 PRO A C 1
ATOM 962 O O . PRO A 1 121 ? 9.179 -13.608 -19.334 1.00 91.50 121 PRO A O 1
ATOM 965 N N . ALA A 1 122 ? 9.746 -13.665 -21.504 1.00 89.19 122 ALA A N 1
ATOM 966 C CA . ALA A 1 122 ? 8.464 -14.220 -21.946 1.00 89.19 122 ALA A CA 1
ATOM 967 C C . ALA A 1 122 ? 8.130 -15.533 -21.214 1.00 89.19 122 ALA A C 1
ATOM 969 O O . ALA A 1 122 ? 7.016 -15.717 -20.727 1.00 89.19 122 ALA A O 1
ATOM 970 N N . GLU A 1 123 ? 9.137 -16.387 -21.027 1.00 89.56 123 GLU A N 1
ATOM 971 C CA . GLU A 1 123 ? 9.034 -17.669 -20.332 1.00 89.56 123 GLU A CA 1
ATOM 972 C C . GLU A 1 123 ? 8.720 -17.549 -18.833 1.00 89.56 123 GLU A C 1
ATOM 974 O O . GLU A 1 123 ? 8.395 -18.550 -18.191 1.00 89.56 123 GLU A O 1
ATOM 979 N N . PHE A 1 124 ? 8.834 -16.350 -18.248 1.00 87.94 124 PHE A N 1
ATOM 980 C CA . PHE A 1 124 ? 8.466 -16.124 -16.852 1.00 87.94 124 PHE A CA 1
ATOM 981 C C . PHE A 1 124 ? 6.961 -16.321 -16.643 1.00 87.94 124 PHE A C 1
ATOM 983 O O . PHE A 1 124 ? 6.545 -16.823 -15.604 1.00 87.94 124 PHE A O 1
ATOM 990 N N . HIS A 1 125 ? 6.144 -15.980 -17.643 1.00 84.38 125 HIS A N 1
ATOM 991 C CA . HIS A 1 125 ? 4.694 -16.164 -17.585 1.00 84.38 125 HIS A CA 1
ATOM 992 C C . HIS A 1 125 ? 4.263 -17.621 -17.798 1.00 84.38 125 HIS A C 1
ATOM 994 O O . HIS A 1 125 ? 3.187 -18.007 -17.346 1.00 84.38 125 HIS A O 1
ATOM 1000 N N . ASP A 1 126 ? 5.114 -18.433 -18.426 1.00 85.75 126 ASP A N 1
ATOM 1001 C CA . ASP A 1 126 ? 4.842 -19.847 -18.708 1.00 85.75 126 ASP A CA 1
ATOM 1002 C C . ASP A 1 126 ? 5.168 -20.766 -17.518 1.00 85.75 126 ASP A C 1
ATOM 1004 O O . ASP A 1 126 ? 4.843 -21.956 -17.531 1.00 85.75 126 ASP A O 1
ATOM 1008 N N . LYS A 1 127 ? 5.829 -20.234 -16.482 1.00 82.06 127 LYS A N 1
ATOM 1009 C CA . LYS A 1 127 ? 6.222 -20.975 -15.281 1.00 82.06 127 LYS A CA 1
ATOM 1010 C C . LYS A 1 127 ? 5.508 -20.429 -14.058 1.00 82.06 127 LYS A C 1
ATOM 1012 O O . LYS A 1 127 ? 5.729 -19.290 -13.650 1.00 82.06 127 LYS A O 1
ATOM 1017 N N . G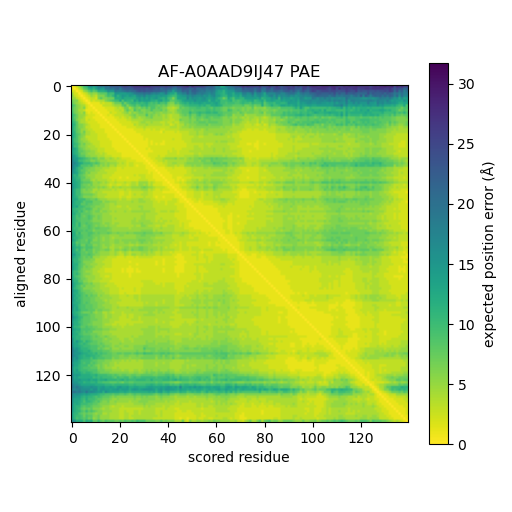LU A 1 128 ? 4.731 -21.283 -13.401 1.00 84.62 128 GLU A N 1
ATOM 1018 C CA . GLU A 1 128 ? 4.171 -20.962 -12.093 1.00 84.62 128 GLU A CA 1
ATOM 1019 C C . GLU A 1 128 ? 5.310 -20.817 -11.072 1.00 84.62 128 GLU A C 1
ATOM 1021 O O . GLU A 1 128 ? 5.922 -21.791 -10.631 1.00 84.62 128 GLU A O 1
ATOM 1026 N N . THR A 1 129 ? 5.634 -19.569 -10.738 1.00 86.75 129 THR A N 1
ATOM 1027 C CA . THR A 1 129 ? 6.670 -19.231 -9.761 1.00 86.75 129 THR A CA 1
ATOM 1028 C C . THR A 1 129 ? 5.995 -18.717 -8.500 1.00 86.75 129 THR A C 1
ATOM 1030 O O . THR A 1 129 ? 5.402 -17.640 -8.500 1.00 86.75 129 THR A O 1
ATOM 1033 N N . ILE A 1 130 ? 6.102 -19.478 -7.410 1.00 90.31 130 ILE A N 1
ATOM 1034 C CA . ILE A 1 130 ? 5.536 -19.113 -6.108 1.00 90.31 130 ILE A CA 1
ATOM 1035 C C . ILE A 1 130 ? 6.671 -18.687 -5.181 1.00 90.31 130 ILE A C 1
ATOM 1037 O O . ILE A 1 130 ? 7.621 -19.436 -4.956 1.00 90.31 130 ILE A O 1
ATOM 1041 N N . VAL A 1 131 ? 6.553 -17.486 -4.615 1.00 91.81 131 VAL A N 1
ATOM 1042 C CA . VAL A 1 131 ? 7.490 -16.952 -3.621 1.00 91.81 131 VAL A CA 1
ATOM 1043 C C . VAL A 1 131 ? 6.725 -16.654 -2.338 1.00 91.81 131 VAL A C 1
ATOM 1045 O O . VAL A 1 131 ? 5.810 -15.834 -2.327 1.00 91.81 131 VAL A O 1
ATOM 1048 N N . TRP A 1 132 ? 7.129 -17.292 -1.240 1.00 93.19 132 TRP A N 1
ATOM 1049 C CA . TRP A 1 132 ? 6.619 -16.984 0.095 1.00 93.19 132 TRP A CA 1
ATOM 1050 C C . TRP A 1 132 ? 7.456 -15.871 0.720 1.00 93.19 132 TRP A C 1
ATOM 1052 O O . TRP A 1 132 ? 8.677 -15.989 0.830 1.00 93.19 132 TRP A O 1
ATOM 1062 N N . LYS A 1 133 ? 6.805 -14.790 1.152 1.00 92.62 133 LYS A N 1
ATOM 1063 C CA . LYS A 1 133 ? 7.458 -13.663 1.822 1.00 92.62 133 LYS A CA 1
ATOM 1064 C C . LYS A 1 133 ? 6.568 -13.147 2.947 1.00 92.62 133 LYS A C 1
ATOM 1066 O O . LYS A 1 133 ? 5.348 -13.106 2.808 1.00 92.62 133 LYS A O 1
ATOM 1071 N N . ALA A 1 134 ? 7.192 -12.710 4.037 1.00 94.38 134 ALA A N 1
ATOM 1072 C CA . ALA A 1 134 ? 6.507 -11.912 5.043 1.00 94.38 134 ALA A CA 1
ATOM 1073 C C . ALA A 1 134 ? 5.930 -10.631 4.412 1.00 94.38 134 ALA A C 1
ATOM 1075 O O . ALA A 1 134 ? 6.570 -9.996 3.570 1.00 94.38 134 ALA A O 1
ATOM 1076 N N . ASN A 1 135 ? 4.721 -10.254 4.825 1.00 93.31 135 ASN A N 1
ATOM 1077 C CA . ASN A 1 135 ? 4.127 -8.989 4.418 1.00 93.31 135 ASN A CA 1
ATOM 1078 C C . ASN A 1 135 ? 4.880 -7.847 5.111 1.00 93.31 135 ASN A C 1
ATOM 1080 O O . ASN A 1 135 ? 4.902 -7.788 6.337 1.00 93.31 135 ASN A O 1
ATOM 1084 N N . ASP A 1 136 ? 5.480 -6.952 4.323 1.00 92.50 136 ASP A N 1
ATOM 1085 C CA . ASP A 1 136 ? 6.214 -5.789 4.837 1.00 92.50 136 ASP A CA 1
ATOM 1086 C C . ASP A 1 136 ? 5.271 -4.801 5.571 1.00 92.50 136 ASP A C 1
ATOM 1088 O O . ASP A 1 136 ? 5.717 -4.020 6.406 1.00 92.50 136 ASP A O 1
ATOM 1092 N N . TYR A 1 137 ? 3.958 -4.880 5.307 1.00 93.56 137 TYR A N 1
ATOM 1093 C CA . TYR A 1 137 ? 2.905 -4.068 5.928 1.00 93.56 137 TYR A CA 1
ATOM 1094 C C . TYR A 1 137 ? 1.770 -4.974 6.441 1.00 93.56 137 TYR A C 1
ATOM 1096 O O . TYR A 1 137 ? 0.695 -5.029 5.816 1.00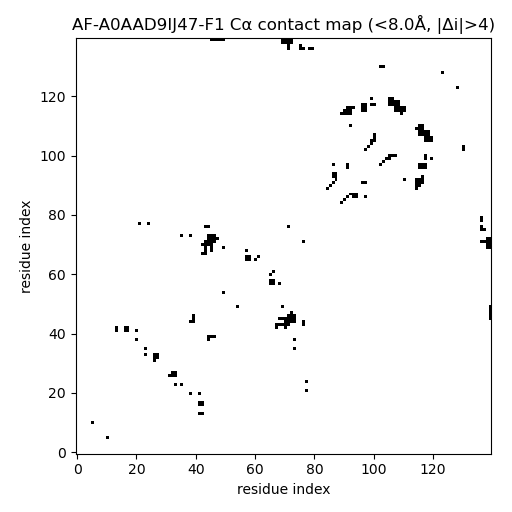 93.56 137 TYR A O 1
ATOM 1104 N N . PRO A 1 138 ? 2.004 -5.727 7.533 1.00 94.06 138 PRO A N 1
ATOM 1105 C CA . PRO A 1 138 ? 1.041 -6.690 8.059 1.00 94.06 138 PRO A CA 1
ATOM 1106 C C . PRO A 1 138 ? -0.260 -6.003 8.491 1.00 94.06 138 PRO A C 1
ATOM 1108 O O . PRO A 1 138 ? -0.263 -4.830 8.870 1.00 94.06 138 PRO A O 1
ATOM 1111 N N . TYR A 1 139 ? -1.365 -6.744 8.413 1.00 93.94 139 TYR A N 1
ATOM 1112 C CA . TYR A 1 139 ? -2.636 -6.328 9.006 1.00 93.94 139 TYR A CA 1
ATOM 1113 C C . TYR A 1 139 ? -2.552 -6.410 10.538 1.00 93.94 139 TYR A C 1
ATOM 1115 O O . TYR A 1 139 ? -1.725 -7.156 11.066 1.00 93.94 139 TYR A O 1
ATOM 1123 N N . TRP A 1 140 ? -3.362 -5.597 11.215 1.00 90.56 140 TRP A N 1
ATOM 1124 C CA . TRP A 1 140 ? -3.414 -5.464 12.671 1.00 90.56 140 TRP A CA 1
ATOM 1125 C C . TRP A 1 140 ? -4.405 -6.451 13.277 1.00 90.56 140 TRP A C 1
ATOM 1127 O O . TRP A 1 140 ? -5.560 -6.523 12.798 1.00 90.56 140 TRP A O 1
#